Protein AF-W4GVK1-F1 (afdb_monomer_lite)

Secondary structure (DSSP, 8-state):
-PPPP---PPPPHHHHHHHHHHHHHHHHHHHHHHHHHHH-EETTEEPPS-SS----SS--------

pLDDT: mean 75.69, std 10.78, range [50.38, 95.06]

Radius of gyration: 21.31 Å; chains: 1; bounding box: 38×40×64 Å

Structure (mmCIF, N/CA/C/O backbone):
data_AF-W4GVK1-F1
#
_entry.id   AF-W4GVK1-F1
#
loop_
_atom_site.group_PDB
_atom_site.id
_atom_site.type_symbol
_atom_site.label_atom_id
_atom_site.label_alt_id
_atom_site.label_comp_id
_atom_site.label_asym_id
_atom_site.label_entity_id
_atom_site.label_seq_id
_atom_site.pdbx_PDB_ins_code
_atom_site.Cartn_x
_atom_site.Cartn_y
_atom_site.Cartn_z
_atom_site.occupancy
_atom_site.B_iso_or_equiv
_atom_site.auth_seq_id
_atom_site.auth_comp_id
_atom_site.auth_asym_id
_atom_site.auth_atom_id
_atom_site.pdbx_PDB_model_num
ATOM 1 N N . MET A 1 1 ? 2.107 -9.595 47.302 1.00 61.09 1 MET A N 1
ATOM 2 C CA . MET A 1 1 ? 1.976 -8.393 46.452 1.00 61.09 1 MET A CA 1
ATOM 3 C C . MET A 1 1 ? 1.186 -8.787 45.218 1.00 61.09 1 MET A C 1
ATOM 5 O O . MET A 1 1 ? 1.759 -9.363 44.299 1.00 61.09 1 MET A O 1
ATOM 9 N N . ASP A 1 2 ? -0.125 -8.561 45.227 1.00 73.81 2 ASP A N 1
ATOM 10 C CA . ASP A 1 2 ? -0.973 -8.858 44.072 1.00 73.81 2 ASP A CA 1
ATOM 11 C C . ASP A 1 2 ? -0.726 -7.826 42.972 1.00 73.81 2 ASP A C 1
ATOM 13 O O . ASP A 1 2 ? -0.789 -6.618 43.201 1.00 73.81 2 ASP A O 1
ATOM 17 N N . LYS A 1 3 ? -0.392 -8.297 41.767 1.00 74.12 3 LYS A N 1
ATOM 18 C CA . LYS A 1 3 ? -0.196 -7.410 40.617 1.00 74.12 3 LYS A CA 1
ATOM 19 C C . LYS A 1 3 ? -1.558 -6.839 40.201 1.00 74.12 3 LYS A C 1
ATOM 21 O O . LYS A 1 3 ? -2.511 -7.612 40.071 1.00 74.12 3 LYS A O 1
ATOM 26 N N . PRO A 1 4 ? -1.675 -5.522 39.953 1.00 77.75 4 PRO A N 1
ATOM 27 C CA . PRO A 1 4 ? -2.940 -4.935 39.538 1.00 77.75 4 PRO A CA 1
ATOM 28 C C . PRO A 1 4 ? -3.408 -5.558 38.219 1.00 77.75 4 PRO A C 1
ATOM 30 O O . PRO A 1 4 ? -2.626 -5.737 37.280 1.00 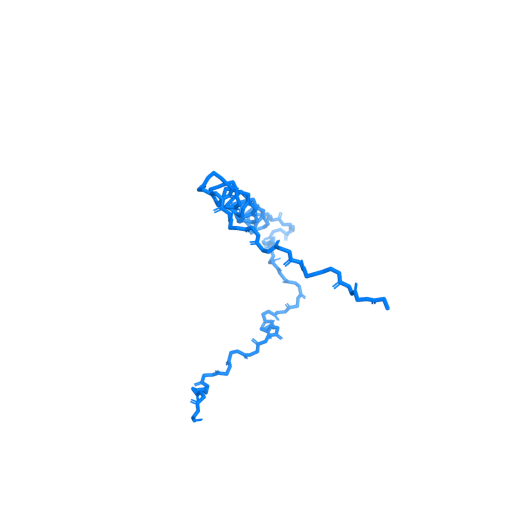77.75 4 PRO A O 1
ATOM 33 N N . LYS A 1 5 ? -4.702 -5.897 38.147 1.00 72.31 5 LYS A N 1
ATOM 34 C CA . LYS A 1 5 ? -5.327 -6.411 36.924 1.00 72.31 5 LYS A CA 1
ATOM 35 C C . LYS A 1 5 ? -5.206 -5.345 35.835 1.00 72.31 5 LYS A C 1
ATOM 37 O O . LYS A 1 5 ? -5.721 -4.240 35.980 1.00 72.31 5 LYS A O 1
ATOM 42 N N . ARG A 1 6 ? -4.520 -5.679 34.740 1.00 76.00 6 ARG A N 1
ATOM 43 C CA . ARG A 1 6 ? -4.352 -4.791 33.585 1.00 76.00 6 ARG A CA 1
ATOM 44 C C . ARG A 1 6 ? -5.730 -4.485 32.995 1.00 76.00 6 ARG A C 1
ATOM 46 O O . ARG A 1 6 ? -6.362 -5.360 32.406 1.00 76.00 6 ARG A O 1
ATOM 53 N N . GLN A 1 7 ? -6.200 -3.254 33.172 1.00 75.44 7 GLN A N 1
ATOM 54 C CA . GLN A 1 7 ? -7.492 -2.830 32.652 1.00 75.44 7 GLN A CA 1
ATOM 55 C C . GLN A 1 7 ? -7.412 -2.732 31.127 1.00 75.44 7 GLN A C 1
ATOM 57 O O . GLN A 1 7 ? -6.669 -1.920 30.574 1.00 75.44 7 GLN A O 1
ATOM 62 N N . GLN A 1 8 ? -8.145 -3.605 30.438 1.00 78.06 8 GLN A N 1
ATOM 63 C CA . GLN A 1 8 ? -8.202 -3.596 28.982 1.00 78.06 8 GLN A CA 1
ATOM 64 C C . GLN A 1 8 ? -9.135 -2.474 28.530 1.00 78.06 8 GLN A C 1
ATOM 66 O O . GLN A 1 8 ? -10.345 -2.526 28.757 1.00 78.06 8 GLN A O 1
ATOM 71 N N . ARG A 1 9 ? -8.570 -1.444 27.898 1.00 87.38 9 ARG A N 1
ATOM 72 C CA . ARG A 1 9 ? -9.349 -0.375 27.273 1.00 87.38 9 ARG A CA 1
ATOM 73 C C . ARG A 1 9 ? -9.681 -0.774 25.841 1.00 87.38 9 ARG A C 1
ATOM 75 O O . ARG A 1 9 ? -8.802 -1.186 25.088 1.00 87.38 9 ARG A O 1
ATOM 82 N N . ARG A 1 10 ? -10.949 -0.630 25.452 1.00 89.19 10 ARG A N 1
ATOM 83 C CA . ARG A 1 10 ? -11.347 -0.757 24.046 1.00 89.19 10 ARG A CA 1
ATOM 84 C C . ARG A 1 10 ? -10.759 0.400 23.246 1.00 89.19 10 ARG A C 1
ATOM 86 O O . ARG A 1 10 ? -10.862 1.548 23.670 1.00 89.19 10 ARG A O 1
ATOM 93 N N . TYR A 1 11 ? -10.229 0.095 22.066 1.00 90.44 11 TYR A N 1
ATOM 94 C CA . TYR A 1 11 ? -9.864 1.131 21.110 1.00 90.44 11 TYR A CA 1
ATOM 95 C C . TYR A 1 11 ? -11.096 1.930 20.678 1.00 90.44 11 TYR A C 1
ATOM 97 O O . TYR A 1 11 ? -12.196 1.393 20.477 1.00 90.44 11 TYR A O 1
ATOM 105 N N . THR A 1 12 ? -10.898 3.222 20.496 1.00 95.06 12 THR A N 1
ATOM 106 C CA . THR A 1 12 ? -11.818 4.130 19.821 1.00 95.06 12 THR A CA 1
ATOM 107 C C . THR A 1 12 ? -11.780 3.890 18.310 1.00 95.06 12 THR A C 1
ATOM 109 O O . THR A 1 12 ? -10.906 3.201 17.781 1.00 95.06 12 THR A O 1
ATOM 112 N N . ASN A 1 13 ? -12.768 4.407 17.580 1.00 93.62 13 ASN A N 1
ATOM 113 C CA . ASN A 1 13 ? -12.771 4.302 16.118 1.00 93.62 13 ASN A CA 1
ATOM 114 C C . ASN A 1 13 ? -11.568 5.057 15.510 1.00 93.62 13 ASN A C 1
ATOM 116 O O . ASN A 1 13 ? -10.901 4.527 14.629 1.00 93.62 13 ASN A O 1
ATOM 120 N N . GLY A 1 14 ? -11.220 6.227 16.061 1.00 95.00 14 GLY A N 1
ATOM 121 C CA . GLY A 1 14 ? -10.042 6.998 15.648 1.00 95.00 14 GLY A CA 1
ATOM 122 C C . GLY A 1 14 ? -8.730 6.222 15.791 1.00 95.00 14 GLY A C 1
ATOM 123 O O . GLY A 1 14 ? -7.979 6.132 14.826 1.00 95.00 14 GLY A O 1
ATOM 124 N N . GLU A 1 15 ? -8.499 5.581 16.943 1.00 93.69 15 GLU A N 1
ATOM 125 C CA . GLU A 1 15 ? -7.303 4.749 17.174 1.00 93.69 15 GLU A CA 1
ATOM 126 C C . GLU A 1 15 ? -7.222 3.570 16.186 1.00 93.69 15 GLU A C 1
ATOM 128 O O . GLU A 1 15 ? -6.146 3.266 15.674 1.00 93.69 15 GLU A O 1
ATOM 133 N N . ARG A 1 16 ? -8.358 2.935 15.848 1.00 93.25 16 ARG A N 1
ATOM 134 C CA . ARG A 1 16 ? -8.383 1.858 14.838 1.00 93.25 16 ARG A CA 1
ATOM 135 C C . ARG A 1 16 ? -8.004 2.364 13.446 1.00 93.25 16 ARG A C 1
ATOM 137 O O . ARG A 1 16 ? -7.224 1.707 12.764 1.00 93.25 16 ARG A O 1
ATOM 144 N N . LYS A 1 17 ? -8.540 3.516 13.024 1.00 92.44 17 LYS A N 1
ATOM 145 C CA . LYS A 1 17 ? -8.207 4.109 11.717 1.00 92.44 17 LYS A CA 1
ATOM 146 C C . LYS A 1 17 ? -6.748 4.553 11.649 1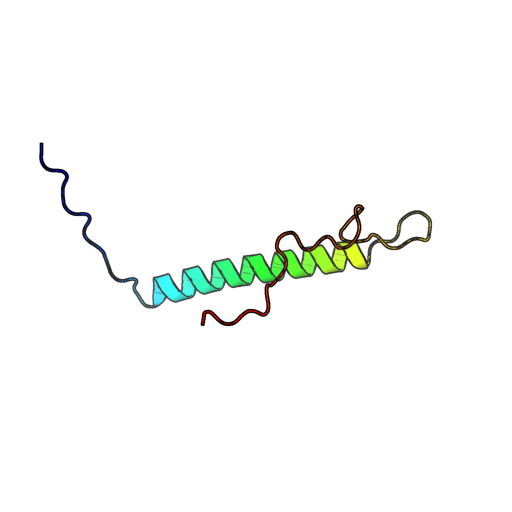.00 92.44 17 LYS A C 1
ATOM 148 O O . LYS A 1 17 ? -6.122 4.367 10.615 1.00 92.44 17 LYS A O 1
ATOM 153 N N . ALA A 1 18 ? -6.207 5.102 12.738 1.00 90.69 18 ALA A N 1
ATOM 154 C CA . ALA A 1 18 ? -4.796 5.471 12.817 1.00 90.69 18 ALA A CA 1
ATOM 155 C C . ALA A 1 18 ? -3.892 4.242 12.636 1.00 90.69 18 ALA A C 1
ATOM 157 O O . ALA A 1 18 ? -3.035 4.243 11.759 1.00 90.69 18 ALA A O 1
ATOM 158 N N . CYS A 1 19 ? -4.171 3.157 13.366 1.00 84.56 19 CYS A N 1
ATOM 159 C CA . CYS A 1 19 ? -3.440 1.896 13.228 1.00 84.56 19 CYS A CA 1
ATOM 160 C C . CYS A 1 19 ? -3.523 1.325 11.798 1.00 84.56 19 CYS A C 1
ATOM 162 O O . CYS A 1 19 ? -2.515 0.898 11.236 1.00 84.56 19 CYS A O 1
ATOM 164 N N . LEU A 1 20 ? -4.706 1.372 11.171 1.00 82.88 20 LEU A N 1
ATOM 165 C CA . LEU A 1 20 ? -4.880 0.937 9.783 1.00 82.88 20 LEU A CA 1
ATOM 166 C C . LEU A 1 20 ? -4.089 1.807 8.795 1.00 82.88 20 LEU A C 1
ATOM 168 O O . LEU A 1 20 ? -3.499 1.278 7.854 1.00 82.88 20 LEU A O 1
ATOM 172 N N . ASN A 1 21 ? -4.062 3.124 9.003 1.00 82.44 21 ASN A N 1
ATOM 173 C CA . ASN A 1 21 ? -3.308 4.050 8.162 1.00 82.44 21 ASN A CA 1
ATOM 174 C C . ASN A 1 21 ? -1.796 3.835 8.296 1.00 82.44 21 ASN A C 1
ATOM 176 O O . ASN A 1 21 ? -1.111 3.790 7.279 1.00 82.44 21 ASN A O 1
ATOM 180 N N . GLU A 1 22 ? -1.279 3.645 9.512 1.00 79.38 22 GLU A N 1
ATOM 181 C CA . GLU A 1 22 ? 0.137 3.322 9.752 1.00 79.38 22 GLU A CA 1
ATOM 182 C C . GLU A 1 22 ? 0.540 2.008 9.067 1.00 79.38 22 GLU A C 1
ATOM 184 O O . GLU A 1 22 ? 1.576 1.9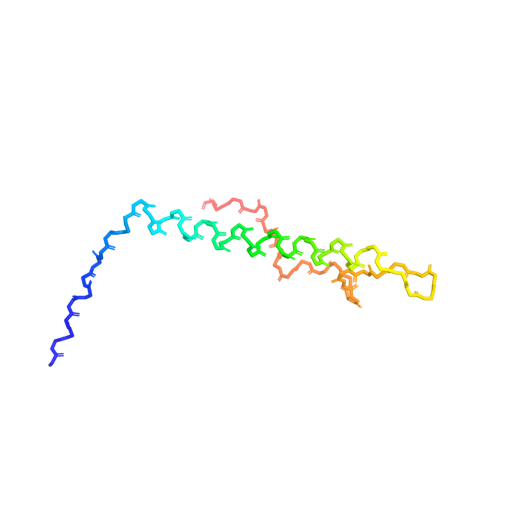28 8.400 1.00 79.38 22 GLU A O 1
ATOM 189 N N . PHE A 1 23 ? -0.311 0.983 9.161 1.00 76.62 23 PHE A N 1
ATOM 190 C CA . PHE A 1 23 ? -0.090 -0.290 8.479 1.00 76.62 23 PHE A CA 1
ATOM 191 C C . PHE A 1 23 ? -0.138 -0.149 6.948 1.00 76.62 23 PHE A C 1
ATOM 193 O O . PHE A 1 23 ? 0.710 -0.693 6.234 1.00 76.62 23 PHE A O 1
ATOM 200 N N . SER A 1 24 ? -1.098 0.619 6.430 1.00 72.56 24 SER A N 1
ATOM 201 C CA . SER A 1 24 ? -1.247 0.868 4.989 1.00 72.56 24 SER A CA 1
ATOM 202 C C . SER A 1 24 ? -0.071 1.670 4.424 1.00 72.56 24 SER A C 1
ATOM 204 O O . SER A 1 24 ? 0.435 1.347 3.352 1.00 72.56 24 SER A O 1
ATOM 206 N N . ALA A 1 25 ? 0.426 2.665 5.164 1.00 72.38 25 ALA A N 1
ATOM 207 C CA . ALA A 1 25 ? 1.631 3.410 4.801 1.00 72.38 25 ALA A CA 1
ATOM 208 C C . ALA A 1 25 ? 2.857 2.485 4.740 1.00 72.38 25 ALA A C 1
ATOM 210 O O . ALA A 1 25 ? 3.596 2.487 3.760 1.00 72.38 25 ALA A O 1
ATOM 211 N N . THR A 1 26 ? 3.009 1.606 5.734 1.00 74.69 26 THR A N 1
ATOM 212 C CA . THR A 1 26 ? 4.129 0.655 5.803 1.00 74.69 26 THR A CA 1
ATOM 213 C C . THR A 1 26 ? 4.113 -0.357 4.650 1.00 74.69 26 THR A C 1
ATOM 215 O O . THR A 1 26 ? 5.157 -0.673 4.077 1.00 74.69 26 THR A O 1
ATOM 218 N N . THR A 1 27 ? 2.934 -0.868 4.285 1.00 73.88 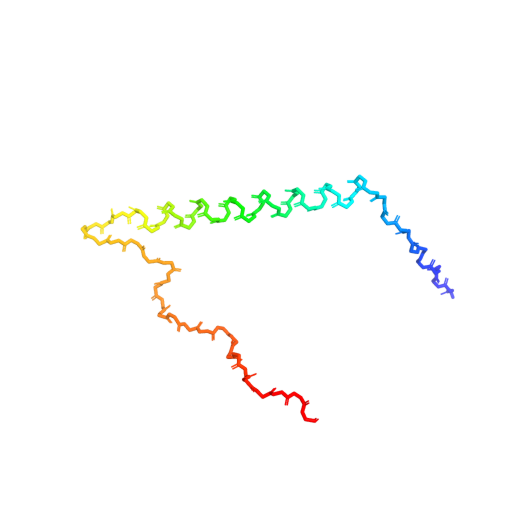27 THR A N 1
ATOM 219 C CA . THR A 1 27 ? 2.781 -1.827 3.175 1.00 73.88 27 THR A CA 1
ATOM 220 C C . THR A 1 27 ? 2.965 -1.165 1.809 1.00 73.88 27 THR A C 1
ATOM 222 O O . THR A 1 27 ? 3.646 -1.733 0.953 1.00 73.88 27 THR A O 1
ATOM 225 N N . GLY A 1 28 ? 2.454 0.057 1.626 1.00 77.06 28 GLY A N 1
ATOM 226 C CA . GLY A 1 28 ? 2.693 0.861 0.425 1.00 77.06 28 GLY A CA 1
ATOM 227 C C . GLY A 1 28 ? 4.175 1.185 0.222 1.00 77.06 28 GLY A C 1
ATOM 228 O O . GLY A 1 28 ? 4.713 0.965 -0.865 1.00 77.06 28 GLY A O 1
ATOM 229 N N . ASP A 1 29 ? 4.868 1.608 1.280 1.00 79.88 29 ASP A N 1
ATOM 230 C CA . ASP A 1 29 ? 6.309 1.883 1.243 1.00 79.88 29 ASP A CA 1
ATOM 231 C C . ASP A 1 29 ? 7.132 0.625 0.937 1.00 79.88 29 ASP A C 1
ATOM 233 O O . ASP A 1 29 ? 8.119 0.677 0.193 1.00 79.88 29 ASP A O 1
ATOM 237 N N . TRP A 1 30 ? 6.730 -0.527 1.483 1.00 79.19 30 TRP A N 1
ATOM 238 C CA . TRP A 1 30 ? 7.358 -1.811 1.173 1.00 79.19 30 TRP A CA 1
ATOM 239 C C . TRP A 1 30 ? 7.187 -2.181 -0.304 1.00 79.19 30 TRP A C 1
ATOM 241 O O . TRP A 1 30 ? 8.159 -2.574 -0.956 1.00 79.19 30 TRP A O 1
ATOM 251 N N . GLN A 1 31 ? 5.986 -2.000 -0.853 1.00 80.12 31 GLN A N 1
ATOM 252 C CA . GLN A 1 31 ? 5.698 -2.293 -2.254 1.00 80.12 31 GLN A CA 1
ATOM 253 C C . GLN A 1 31 ? 6.466 -1.353 -3.195 1.00 80.12 31 GLN A C 1
ATOM 255 O O . GLN A 1 31 ? 7.124 -1.820 -4.122 1.00 80.12 31 GLN A O 1
ATOM 260 N N . ALA A 1 32 ? 6.524 -0.055 -2.887 1.00 80.19 32 ALA A N 1
ATOM 261 C CA . ALA A 1 32 ? 7.322 0.907 -3.647 1.00 80.19 32 ALA A CA 1
ATOM 262 C C . ALA A 1 32 ? 8.828 0.574 -3.621 1.00 80.19 32 ALA A C 1
ATOM 264 O O . ALA A 1 32 ? 9.525 0.676 -4.636 1.00 80.19 32 ALA A O 1
ATOM 265 N N . ARG A 1 33 ? 9.351 0.131 -2.468 1.00 82.31 33 ARG A N 1
ATOM 266 C CA . ARG A 1 33 ? 10.740 -0.346 -2.344 1.00 82.31 33 ARG A CA 1
ATOM 267 C C . ARG A 1 33 ? 10.983 -1.612 -3.162 1.00 82.31 33 ARG A C 1
ATOM 269 O O . ARG A 1 33 ? 12.022 -1.707 -3.816 1.00 82.31 33 ARG A O 1
ATOM 276 N N . ARG A 1 34 ? 10.038 -2.556 -3.153 1.00 80.94 34 ARG A N 1
ATOM 277 C CA . ARG A 1 34 ? 10.084 -3.781 -3.963 1.00 80.94 34 A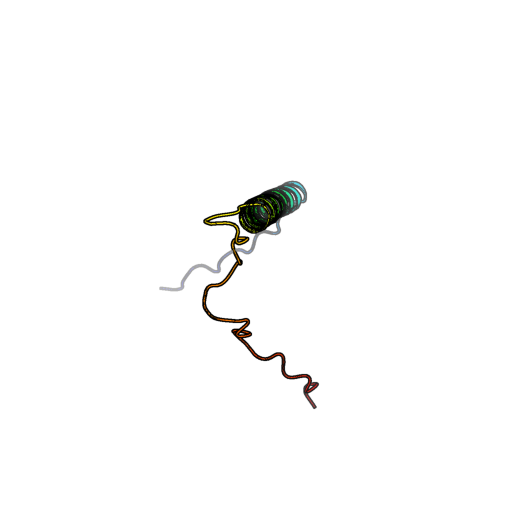RG A CA 1
ATOM 278 C C . ARG A 1 34 ? 10.165 -3.452 -5.452 1.00 80.94 34 ARG A C 1
ATOM 280 O O . ARG A 1 34 ? 11.060 -3.955 -6.130 1.00 80.94 34 ARG A O 1
ATOM 287 N N . ASP A 1 35 ? 9.289 -2.579 -5.936 1.00 83.69 35 ASP A N 1
ATOM 288 C CA . ASP A 1 35 ? 9.234 -2.198 -7.350 1.00 83.69 35 ASP A CA 1
ATOM 289 C C . ASP A 1 35 ? 10.515 -1.484 -7.783 1.00 83.69 35 ASP A C 1
ATOM 291 O O . ASP A 1 35 ? 11.083 -1.794 -8.831 1.00 83.69 35 ASP A O 1
ATOM 295 N N . LYS A 1 36 ? 11.051 -0.602 -6.930 1.00 85.50 36 LYS A N 1
ATOM 296 C CA . LYS A 1 36 ? 12.342 0.057 -7.166 1.00 85.50 36 LYS A CA 1
ATOM 297 C C . LYS A 1 36 ? 13.499 -0.941 -7.272 1.00 85.50 36 LYS A C 1
ATOM 299 O O . LYS A 1 36 ? 14.395 -0.740 -8.092 1.00 85.50 36 LYS A O 1
ATOM 304 N N . ILE A 1 37 ? 13.500 -2.002 -6.462 1.00 80.81 37 ILE A N 1
ATOM 305 C CA . ILE A 1 37 ? 14.510 -3.066 -6.548 1.00 80.81 37 ILE A CA 1
ATOM 306 C C . ILE A 1 37 ? 14.345 -3.838 -7.860 1.00 80.81 37 ILE A C 1
ATOM 308 O O . ILE A 1 37 ? 15.319 -3.962 -8.593 1.00 80.81 37 ILE A O 1
ATOM 312 N N . LEU A 1 38 ? 13.136 -4.286 -8.203 1.00 80.38 38 LEU A N 1
ATOM 313 C CA . LEU A 1 38 ? 12.891 -5.058 -9.431 1.00 80.38 38 LEU A CA 1
ATOM 314 C C . LEU A 1 38 ? 13.180 -4.256 -10.715 1.00 80.38 38 LEU A C 1
ATOM 316 O O . LEU A 1 38 ? 13.680 -4.805 -11.700 1.00 80.38 38 LEU A O 1
ATOM 320 N N . ALA A 1 39 ? 12.919 -2.948 -10.699 1.00 82.44 39 ALA A N 1
ATOM 321 C CA . ALA A 1 39 ? 13.245 -2.045 -11.800 1.00 82.44 39 ALA A CA 1
ATOM 322 C C . ALA A 1 39 ? 14.753 -1.745 -11.906 1.00 82.44 39 ALA A C 1
ATOM 324 O O . ALA A 1 39 ? 15.241 -1.392 -12.981 1.00 82.44 39 ALA A O 1
ATOM 325 N N . SER A 1 40 ? 15.504 -1.887 -10.809 1.00 80.38 40 SER A N 1
ATOM 326 C CA . SER A 1 40 ? 16.945 -1.648 -10.790 1.00 80.38 40 SER A CA 1
ATOM 327 C C . SER A 1 40 ? 17.686 -2.686 -11.631 1.00 80.38 40 SER A C 1
ATOM 329 O O . SER A 1 40 ? 17.462 -3.894 -11.520 1.00 80.38 40 SER A O 1
ATOM 331 N N . ARG A 1 41 ? 18.614 -2.208 -12.464 1.00 81.81 41 ARG A N 1
ATOM 332 C CA . ARG A 1 41 ? 19.430 -3.034 -13.354 1.00 81.81 41 ARG A CA 1
ATOM 333 C C . ARG A 1 41 ? 20.907 -2.732 -13.122 1.00 81.81 41 ARG A C 1
ATOM 335 O O . ARG A 1 41 ? 21.346 -1.598 -13.289 1.00 81.81 41 ARG A O 1
ATOM 342 N N . ARG A 1 42 ? 21.691 -3.749 -12.766 1.00 78.50 42 ARG A N 1
ATOM 34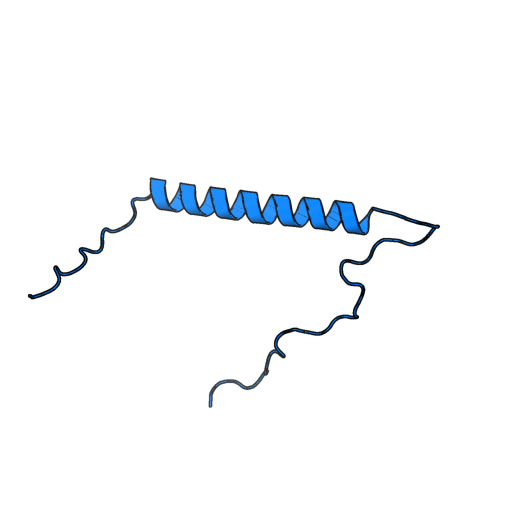3 C CA . ARG A 1 42 ? 23.147 -3.663 -12.569 1.00 78.50 42 ARG A CA 1
ATOM 344 C C . ARG A 1 42 ? 23.832 -4.641 -13.518 1.00 78.50 42 ARG A C 1
ATOM 346 O O . ARG A 1 42 ? 23.419 -5.791 -13.601 1.00 78.50 42 ARG A O 1
ATOM 353 N N . HIS A 1 43 ? 24.865 -4.189 -14.237 1.00 85.06 43 HIS A N 1
ATOM 354 C CA . HIS A 1 43 ? 25.598 -5.009 -15.219 1.00 85.06 43 HIS A CA 1
ATOM 355 C C . HIS A 1 43 ? 24.652 -5.792 -16.143 1.00 85.06 43 HIS A C 1
ATOM 357 O O . HIS A 1 43 ? 24.697 -7.017 -16.189 1.00 85.06 43 HIS A O 1
ATOM 363 N N . SER A 1 44 ? 23.723 -5.067 -16.778 1.00 80.12 44 SER A N 1
ATOM 364 C CA . SER A 1 44 ? 22.683 -5.593 -17.675 1.00 80.12 44 SER A CA 1
ATOM 365 C C . SER A 1 44 ? 21.731 -6.657 -17.092 1.00 80.12 44 SER A C 1
ATOM 367 O O . SER A 1 44 ? 20.874 -7.145 -17.832 1.00 80.12 44 SER A O 1
ATOM 369 N N . ARG A 1 45 ? 21.759 -6.918 -15.777 1.00 74.88 45 ARG A N 1
ATOM 370 C CA . ARG A 1 45 ? 20.870 -7.851 -15.058 1.00 74.88 45 ARG A CA 1
ATOM 371 C C . ARG A 1 45 ? 19.940 -7.117 -14.090 1.00 74.88 45 ARG A C 1
ATOM 373 O O . ARG A 1 45 ? 20.362 -6.163 -13.440 1.00 74.88 45 ARG A O 1
ATOM 380 N N . HIS A 1 46 ? 18.685 -7.550 -14.001 1.00 75.94 46 HIS A N 1
ATOM 381 C CA . HIS A 1 46 ? 17.736 -7.022 -13.016 1.00 75.94 46 HIS A CA 1
ATOM 382 C C . HIS A 1 46 ? 18.094 -7.506 -11.612 1.00 75.94 46 HIS A C 1
ATOM 384 O O . HIS A 1 46 ? 18.538 -8.644 -11.441 1.00 75.94 46 HIS A O 1
ATOM 390 N N . ALA A 1 47 ? 17.914 -6.642 -10.616 1.00 69.50 47 ALA A N 1
ATOM 391 C CA . ALA A 1 47 ? 18.058 -7.050 -9.230 1.00 69.50 47 ALA A CA 1
ATOM 392 C C . ALA A 1 47 ? 16.879 -7.950 -8.834 1.00 69.50 47 ALA A C 1
ATOM 394 O O . ALA A 1 47 ? 15.714 -7.648 -9.089 1.00 69.50 47 ALA A O 1
ATOM 395 N N . THR A 1 48 ? 17.191 -9.082 -8.216 1.00 70.06 48 THR A N 1
ATOM 396 C CA . THR A 1 48 ? 16.206 -9.988 -7.632 1.00 70.06 48 THR A CA 1
ATOM 397 C C . THR A 1 48 ? 16.007 -9.629 -6.162 1.00 70.06 48 THR A C 1
ATOM 399 O O . THR A 1 48 ? 16.916 -9.132 -5.499 1.00 70.06 48 THR A O 1
ATOM 402 N N . LEU A 1 49 ? 14.823 -9.911 -5.615 1.00 67.62 49 LEU A N 1
ATOM 403 C CA . LEU A 1 49 ? 14.526 -9.709 -4.187 1.00 67.62 49 LEU A CA 1
ATOM 404 C C . LEU A 1 49 ? 15.225 -10.739 -3.274 1.00 67.62 49 LEU A C 1
ATOM 406 O O . LEU A 1 49 ? 15.008 -10.739 -2.068 1.00 67.62 49 LEU A O 1
ATOM 410 N N . GLY A 1 50 ? 16.057 -11.616 -3.843 1.00 59.56 50 GLY A N 1
ATOM 411 C CA . GLY A 1 50 ? 16.774 -12.669 -3.137 1.00 59.56 50 GLY A CA 1
ATOM 412 C C . GLY A 1 50 ? 17.955 -13.187 -3.957 1.00 59.56 50 GLY A C 1
ATOM 413 O O . GLY A 1 50 ? 17.826 -13.450 -5.154 1.00 59.56 50 GLY A O 1
ATOM 414 N N . GLY A 1 51 ? 19.110 -13.306 -3.297 1.00 53.50 51 GLY A N 1
ATOM 415 C CA . GLY A 1 51 ? 20.328 -13.963 -3.791 1.00 53.50 51 GLY A CA 1
ATOM 416 C C . GLY A 1 51 ? 20.501 -15.400 -3.282 1.00 53.50 51 GLY A C 1
ATOM 417 O O . GLY A 1 51 ? 21.541 -16.009 -3.499 1.00 53.50 51 GLY A O 1
ATOM 418 N N . GLN A 1 52 ? 19.485 -15.947 -2.621 1.00 57.12 52 GLN A N 1
ATOM 419 C CA . GLN A 1 52 ? 19.312 -17.370 -2.349 1.00 57.12 52 GLN A CA 1
ATOM 420 C C . GLN A 1 52 ? 17.878 -17.677 -2.772 1.00 57.12 52 GLN A C 1
ATOM 422 O O . GLN A 1 52 ? 16.952 -16.979 -2.358 1.00 57.12 52 GLN A O 1
ATOM 427 N N . GLY A 1 53 ? 17.728 -18.588 -3.734 1.00 50.38 53 GLY A N 1
ATOM 428 C CA . GLY A 1 53 ? 16.471 -18.821 -4.437 1.00 50.38 53 GLY A CA 1
ATOM 429 C C . GLY A 1 53 ? 15.327 -19.094 -3.474 1.00 50.38 53 GLY A C 1
ATOM 430 O O . GLY A 1 53 ? 15.543 -19.825 -2.521 1.00 50.38 53 GLY A O 1
ATOM 431 N N . LEU A 1 54 ? 14.166 -18.477 -3.743 1.00 54.31 54 LEU A N 1
ATOM 432 C CA . LEU A 1 54 ? 12.808 -18.899 -3.360 1.00 54.31 54 LEU A CA 1
ATOM 433 C C . LEU A 1 54 ? 12.759 -20.052 -2.341 1.00 54.31 54 LEU A C 1
ATOM 435 O O . LEU A 1 54 ? 12.301 -21.146 -2.655 1.00 54.31 54 LEU A O 1
ATOM 439 N N . GLN A 1 55 ? 13.253 -19.828 -1.127 1.00 57.59 55 GLN A N 1
ATOM 440 C CA . GLN A 1 55 ? 13.097 -20.786 -0.052 1.00 57.59 55 GLN A CA 1
ATOM 441 C C . GLN A 1 55 ? 11.924 -20.259 0.749 1.00 57.59 55 GLN A C 1
ATOM 443 O O . GLN A 1 55 ? 12.030 -19.233 1.424 1.00 57.59 55 GLN A O 1
ATOM 448 N N . GLU A 1 56 ? 10.769 -20.899 0.586 1.00 61.12 56 GLU A N 1
ATOM 449 C CA . GLU A 1 56 ? 9.644 -20.657 1.476 1.00 61.12 56 GLU A CA 1
ATOM 450 C C . GLU A 1 56 ? 10.138 -20.903 2.903 1.00 61.12 56 GLU A C 1
ATOM 452 O O . GLU A 1 56 ? 10.541 -22.010 3.256 1.00 61.12 56 GLU A O 1
ATOM 457 N N . LEU A 1 57 ? 10.186 -19.835 3.705 1.00 67.12 57 LEU A N 1
ATOM 458 C CA . LEU A 1 57 ? 10.716 -19.878 5.070 1.00 67.12 57 LEU A CA 1
ATOM 459 C C . LEU A 1 57 ? 9.917 -20.857 5.943 1.00 67.12 57 LEU A C 1
ATOM 461 O O . LEU A 1 57 ? 10.437 -21.418 6.903 1.00 67.12 57 LEU A O 1
ATOM 465 N N . ILE A 1 58 ? 8.646 -21.045 5.595 1.00 67.75 58 ILE A N 1
ATOM 466 C CA . ILE A 1 58 ? 7.715 -21.960 6.233 1.00 67.75 58 ILE A CA 1
ATOM 467 C C . ILE A 1 58 ? 6.926 -22.622 5.099 1.00 67.75 58 ILE A C 1
ATOM 469 O O . ILE A 1 58 ? 6.178 -21.914 4.423 1.00 67.75 58 ILE A O 1
ATOM 473 N N . PRO A 1 59 ? 7.071 -23.939 4.879 1.00 66.56 59 PRO A N 1
ATOM 474 C CA . PRO A 1 59 ? 6.205 -24.658 3.960 1.00 66.56 59 PRO A CA 1
ATOM 475 C C . PRO A 1 59 ? 4.763 -24.526 4.448 1.00 66.56 59 PRO A C 1
ATOM 477 O O . PRO A 1 59 ? 4.463 -24.880 5.595 1.00 66.56 59 PRO A O 1
ATOM 480 N N . PHE A 1 60 ? 3.871 -24.025 3.597 1.00 64.69 60 PHE A N 1
ATOM 481 C CA . PHE A 1 60 ? 2.443 -24.182 3.842 1.00 64.69 60 PHE A CA 1
ATOM 482 C C . PHE A 1 60 ? 2.155 -25.686 3.788 1.00 64.69 60 PHE A C 1
ATOM 484 O O . PHE A 1 60 ? 2.326 -26.324 2.753 1.00 64.69 60 PHE A O 1
ATOM 491 N N . LYS A 1 61 ? 1.799 -26.287 4.924 1.00 65.38 61 LYS A N 1
ATOM 492 C CA . LYS A 1 61 ? 1.229 -27.630 4.911 1.00 65.38 61 LYS A CA 1
ATOM 493 C C . LYS A 1 61 ? -0.240 -27.476 4.550 1.00 65.38 61 LYS A C 1
ATOM 495 O O . LYS A 1 61 ? -0.994 -26.914 5.337 1.00 65.38 61 LYS A O 1
ATOM 500 N N . ASP A 1 62 ? -0.636 -28.012 3.403 1.00 66.44 62 ASP A N 1
ATOM 501 C CA . ASP A 1 62 ? -2.036 -28.114 2.972 1.00 66.44 62 ASP A CA 1
ATOM 502 C C . ASP A 1 62 ? -2.844 -29.143 3.791 1.00 66.44 62 ASP A C 1
ATOM 504 O O . ASP A 1 62 ? -3.899 -29.594 3.358 1.00 66.44 62 ASP A O 1
ATOM 508 N N . GLU A 1 63 ? -2.366 -29.554 4.969 1.00 67.62 63 GLU A N 1
ATOM 509 C CA . GLU A 1 63 ? -3.090 -30.475 5.843 1.00 67.62 63 GLU A CA 1
ATOM 510 C C . GLU A 1 63 ? -4.139 -29.683 6.638 1.00 67.62 63 GLU A C 1
ATOM 512 O O . GLU A 1 63 ? -3.770 -28.919 7.540 1.00 67.62 63 GLU A O 1
ATOM 517 N N . PRO A 1 64 ? -5.447 -29.822 6.339 1.00 63.38 64 PRO A N 1
ATOM 518 C CA . PRO A 1 64 ? -6.462 -29.335 7.255 1.00 63.38 64 PRO A CA 1
ATOM 519 C C . PRO A 1 64 ? -6.289 -30.081 8.579 1.00 63.38 64 PRO A C 1
ATOM 521 O O . PRO A 1 64 ? -6.082 -31.293 8.592 1.00 63.38 64 PRO A O 1
ATOM 524 N N . LEU A 1 65 ? -6.355 -29.349 9.692 1.00 64.62 65 LEU A N 1
ATOM 525 C CA . LEU A 1 65 ? -6.412 -29.935 11.030 1.00 64.62 65 LEU A CA 1
ATOM 526 C C . LEU A 1 65 ? -7.605 -30.903 11.070 1.00 64.62 65 LEU A C 1
ATOM 528 O O . LEU A 1 65 ? -8.752 -30.454 11.064 1.00 64.62 65 LEU A O 1
ATOM 532 N N . ALA A 1 66 ? -7.309 -32.203 11.012 1.00 63.09 66 ALA A N 1
ATOM 533 C CA . ALA A 1 66 ? -8.273 -33.288 11.154 1.00 63.09 66 ALA A CA 1
ATOM 534 C C . ALA A 1 66 ? -8.794 -33.385 12.593 1.00 63.09 66 ALA A C 1
ATOM 536 O O . ALA A 1 66 ? -8.016 -33.073 13.528 1.00 63.09 66 ALA A O 1
#

Organism: Aphanomyces astaci (NCBI:txid112090)

Foldseek 3Di:
DDDDDDDDDDDDPVRVVVVVVVVVVVVVVVVVVQVVQQPDADPNHGHDPDPDPDDPPDDPDPDDPD

Sequence (66 aa):
MDKPKRQQRRYTNGERKACLNEFSATTGDWQARRDKILASRRHSRHATLGGQGLQELIPFKDEPLA